Protein AF-A0AAD7WCD4-F1 (afdb_monomer)

Foldseek 3Di:
DCPPVVVVVVVVVVVVVVVVVVVVVVVVVVVVVVVVVVVVVVVVVVVVVVVVVVVVVVVVVVVVCVVCVPPDDDPPDPPPLFDPVSVVVVCVVVPVDDPPDDPPDPDTDDDPDPPPDPPDDD

Radius of gyration: 38.42 Å; Cα contacts (8 Å, |Δi|>4): 19; chains: 1; bounding box: 78×30×100 Å

Organism: NCBI:txid143900

pLDDT: mean 88.29, std 11.56, range [45.53, 98.44]

Mean predicted aligned error: 10.91 Å

Solvent-accessible surface area (backbone atoms only — not comparable to full-atom values): 7595 Å² total; per-residue (Å²): 139,56,73,69,59,54,51,53,51,53,52,49,54,50,51,52,51,49,54,56,48,50,53,55,47,54,54,47,51,55,49,48,54,57,49,50,55,51,48,51,55,48,51,53,52,51,54,53,50,51,54,53,50,52,54,52,51,53,50,50,52,53,49,52,48,62,75,42,67,86,61,82,88,84,79,93,69,65,88,90,60,52,51,61,66,52,46,52,52,49,48,50,72,76,39,97,55,64,86,88,59,83,78,83,77,88,77,60,74,80,73,100,60,80,80,78,61,100,77,72,77,1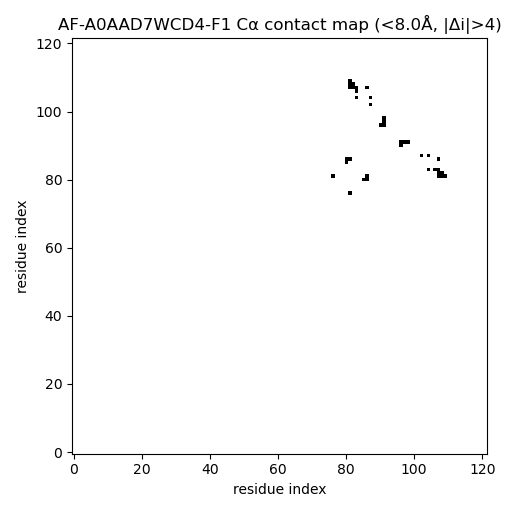33

Secondary structure (DSSP, 8-state):
--HHHHHHHHHHHHHHHHHHHHHHHHHHHHHHHHHHHHHHHHHHHHHHHHHHHHHHHHHHHHHHHHHHTT-----SPPTT--SHHHHHHHHHHHS---TTS----------SSPPPPTT---

Structure (mmCIF, N/CA/C/O backbone):
data_AF-A0AAD7WCD4-F1
#
_entry.id   AF-A0AAD7WCD4-F1
#
loop_
_atom_site.group_PDB
_atom_site.id
_atom_site.type_symbol
_atom_site.label_atom_id
_atom_site.label_alt_id
_atom_site.label_comp_id
_atom_site.label_asym_id
_atom_site.label_entity_id
_atom_site.label_seq_id
_atom_site.pdbx_PDB_ins_code
_atom_site.Cartn_x
_atom_site.Cartn_y
_atom_site.Cartn_z
_atom_site.occupancy
_atom_site.B_iso_or_equiv
_atom_site.auth_seq_id
_atom_site.auth_comp_id
_atom_site.auth_asym_id
_atom_site.auth_atom_id
_atom_site.pdbx_PDB_model_num
ATOM 1 N N . MET A 1 1 ? -50.545 -8.408 57.984 1.00 51.03 1 MET A N 1
ATOM 2 C CA . MET A 1 1 ? -49.133 -8.044 57.710 1.00 51.03 1 MET A CA 1
ATOM 3 C C . MET A 1 1 ? -48.788 -8.549 56.309 1.00 51.03 1 MET A C 1
ATOM 5 O O . MET A 1 1 ? -49.150 -9.674 56.029 1.00 51.03 1 MET A O 1
ATOM 9 N N . ASN A 1 2 ? -48.169 -7.846 55.357 1.00 63.97 2 ASN A N 1
ATOM 10 C CA . ASN A 1 2 ? -47.528 -6.529 55.346 1.00 63.97 2 ASN A CA 1
ATOM 11 C C . ASN A 1 2 ? -47.290 -6.076 53.879 1.00 63.97 2 ASN A C 1
ATOM 13 O O . ASN A 1 2 ? -46.205 -6.270 53.335 1.00 63.97 2 ASN A O 1
ATOM 17 N N . PHE A 1 3 ? -48.268 -5.429 53.235 1.00 80.31 3 PHE A N 1
ATOM 18 C CA . PHE A 1 3 ? -48.108 -4.841 51.886 1.00 80.31 3 PHE A CA 1
ATOM 19 C C . PHE A 1 3 ? -46.918 -3.862 51.806 1.00 80.31 3 PHE A C 1
ATOM 21 O O . PHE A 1 3 ? -46.143 -3.869 50.854 1.00 80.31 3 PHE A O 1
ATOM 28 N N . ARG A 1 4 ? -46.707 -3.084 52.875 1.00 84.56 4 ARG A N 1
ATOM 29 C CA . ARG A 1 4 ? -45.559 -2.176 53.022 1.00 84.56 4 ARG A CA 1
ATOM 30 C C . ARG A 1 4 ? -44.209 -2.895 52.956 1.00 84.56 4 ARG A C 1
ATOM 32 O O . ARG A 1 4 ? -43.293 -2.406 52.310 1.00 84.56 4 ARG A O 1
ATOM 39 N N . GLN A 1 5 ? -44.099 -4.058 53.595 1.00 87.62 5 GLN A N 1
ATOM 40 C CA . GLN A 1 5 ? -42.853 -4.826 53.653 1.00 87.62 5 GLN A CA 1
ATOM 41 C C . GLN A 1 5 ? -42.553 -5.501 52.308 1.00 87.62 5 GLN A C 1
ATOM 43 O O . GLN A 1 5 ? -41.397 -5.544 51.896 1.00 87.62 5 GLN A O 1
ATOM 48 N N . ALA A 1 6 ? -43.588 -5.951 51.588 1.00 85.88 6 ALA A N 1
ATOM 49 C CA . ALA A 1 6 ? -43.452 -6.465 50.224 1.00 85.88 6 ALA A CA 1
ATOM 50 C C . ALA A 1 6 ? -42.964 -5.379 49.245 1.00 85.88 6 ALA A C 1
ATOM 52 O O . ALA A 1 6 ? -41.990 -5.605 48.531 1.00 85.88 6 ALA A O 1
ATOM 53 N N . ASN A 1 7 ? -43.559 -4.180 49.277 1.00 91.31 7 ASN A N 1
ATOM 54 C CA . ASN A 1 7 ? -43.104 -3.050 48.455 1.00 91.31 7 ASN A CA 1
ATOM 55 C C . ASN A 1 7 ? -41.674 -2.620 48.796 1.00 91.31 7 ASN A C 1
ATOM 57 O O . ASN A 1 7 ? -40.884 -2.330 47.903 1.00 91.31 7 ASN A O 1
ATOM 61 N N . GLN A 1 8 ? -41.313 -2.607 50.080 1.00 92.69 8 GLN A N 1
ATOM 62 C CA . GLN A 1 8 ? -39.963 -2.239 50.499 1.00 92.69 8 GLN A CA 1
ATOM 63 C C . GLN A 1 8 ? -38.912 -3.245 50.010 1.00 92.69 8 GLN A C 1
ATOM 65 O O . GLN A 1 8 ? -37.837 -2.832 49.579 1.00 92.69 8 GLN A O 1
ATOM 70 N N . LYS A 1 9 ? -39.246 -4.542 49.995 1.00 93.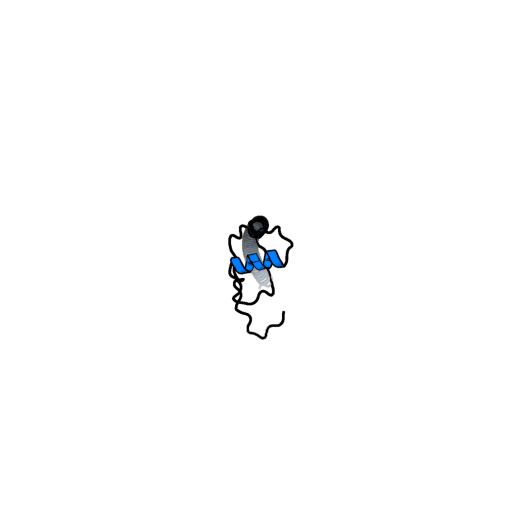69 9 LYS A N 1
ATOM 71 C CA . LYS A 1 9 ? -38.393 -5.591 49.424 1.00 93.69 9 LYS A CA 1
ATOM 72 C C . LYS A 1 9 ? -38.256 -5.467 47.900 1.00 93.69 9 LYS A C 1
ATOM 74 O O . LYS A 1 9 ? -37.157 -5.585 47.370 1.00 93.69 9 LYS A O 1
ATOM 79 N N . GLN A 1 10 ? -39.345 -5.178 47.187 1.00 93.81 10 GLN A N 1
ATOM 80 C CA . GLN A 1 10 ? -39.286 -4.950 45.738 1.00 93.81 10 GLN A CA 1
ATOM 81 C C . GLN A 1 10 ? -38.438 -3.721 45.388 1.00 93.81 10 GLN A C 1
ATOM 83 O O . GLN A 1 10 ? -37.622 -3.777 44.471 1.00 93.81 10 GLN A O 1
ATOM 88 N N . LEU A 1 11 ? -38.573 -2.628 46.145 1.00 94.88 11 LEU A N 1
ATOM 89 C CA . LEU A 1 11 ? -37.757 -1.427 45.958 1.00 94.88 11 LEU A CA 1
ATOM 90 C C . LEU A 1 11 ? -36.268 -1.688 46.212 1.00 94.88 11 LEU A C 1
ATOM 92 O O . LEU A 1 11 ? -35.436 -1.179 45.461 1.00 94.88 11 LEU A O 1
ATOM 96 N N . SER A 1 12 ? -35.914 -2.496 47.220 1.00 95.25 12 SER A N 1
ATOM 97 C CA . SER A 1 12 ? -34.511 -2.874 47.439 1.00 95.25 12 SER A CA 1
ATOM 98 C C . SER A 1 12 ? -33.970 -3.740 46.303 1.00 95.25 12 SER A C 1
ATOM 100 O O . SER A 1 12 ? -32.891 -3.462 45.795 1.00 95.25 12 SER A O 1
ATOM 102 N N . GLU A 1 13 ? -34.743 -4.720 45.829 1.00 96.56 13 GLU A N 1
ATOM 103 C CA . GLU A 1 13 ? -34.335 -5.566 44.700 1.00 96.56 13 GLU A CA 1
ATOM 104 C C . GLU A 1 13 ? -34.150 -4.760 43.405 1.00 96.56 13 GLU A C 1
ATOM 106 O O . GLU A 1 13 ? -33.224 -5.019 42.634 1.00 96.56 13 GLU A O 1
ATOM 111 N N . ILE A 1 14 ? -35.010 -3.767 43.156 1.00 96.50 14 ILE A N 1
ATOM 112 C CA . ILE A 1 14 ? -34.866 -2.849 42.020 1.00 96.50 14 ILE A CA 1
ATOM 113 C C . ILE A 1 14 ? -33.594 -2.015 42.173 1.00 96.50 14 ILE A C 1
ATOM 115 O O . ILE A 1 14 ? -32.823 -1.915 41.220 1.00 96.50 14 ILE A O 1
ATOM 119 N N 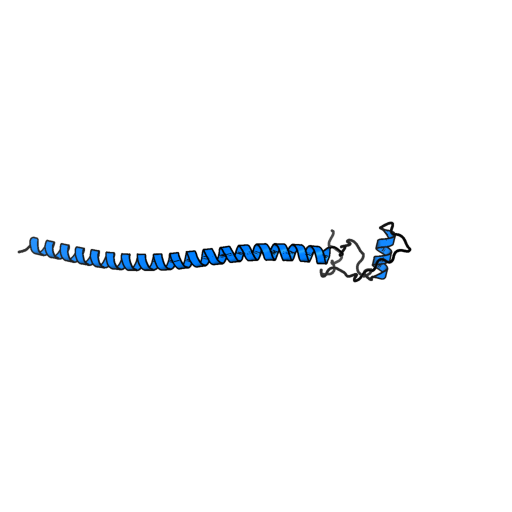. LYS A 1 15 ? -33.335 -1.462 43.364 1.00 97.12 15 LYS A N 1
ATOM 120 C CA . LYS A 1 15 ? -32.116 -0.691 43.643 1.00 97.12 15 LYS A CA 1
ATOM 121 C C . LYS A 1 15 ? -30.855 -1.519 43.391 1.00 97.12 15 LYS A C 1
ATOM 123 O O . LYS A 1 15 ? -29.929 -1.034 42.746 1.00 97.12 15 LYS A O 1
ATOM 128 N N . ASP A 1 16 ? -30.839 -2.774 43.827 1.00 97.12 16 ASP A N 1
ATOM 129 C CA . ASP A 1 16 ? -29.698 -3.670 43.624 1.00 97.12 16 ASP A CA 1
ATOM 130 C C . ASP A 1 16 ? -29.485 -3.999 42.142 1.00 97.12 16 ASP A C 1
ATOM 132 O O . ASP A 1 16 ? -28.352 -3.994 41.653 1.00 97.12 16 ASP A O 1
ATOM 136 N N . LYS A 1 17 ? -30.573 -4.225 41.393 1.00 97.25 17 LYS A N 1
ATOM 137 C CA . LYS A 1 17 ? -30.510 -4.422 39.937 1.00 97.25 17 LYS A CA 1
ATOM 138 C C . LYS A 1 17 ? -29.986 -3.180 39.217 1.00 97.25 17 LYS A C 1
ATOM 140 O O . LYS A 1 17 ? -29.151 -3.333 38.329 1.00 97.25 17 LYS A O 1
ATOM 145 N N . ILE A 1 18 ? -30.428 -1.983 39.610 1.00 97.75 18 ILE A N 1
ATOM 146 C CA . ILE A 1 18 ? -29.939 -0.712 39.055 1.00 97.75 18 ILE A CA 1
ATOM 147 C C . ILE A 1 18 ? -28.444 -0.559 39.335 1.00 97.75 18 ILE A C 1
ATOM 149 O O . ILE A 1 18 ? -27.680 -0.347 38.402 1.00 97.75 18 ILE A O 1
ATOM 153 N N . ASN A 1 19 ? -28.001 -0.767 40.576 1.00 97.69 19 ASN A N 1
ATOM 154 C CA . ASN A 1 19 ? -26.583 -0.669 40.933 1.00 97.69 19 ASN A CA 1
ATOM 155 C C . ASN A 1 19 ? -25.719 -1.655 40.135 1.00 97.69 19 ASN A C 1
ATOM 157 O O . ASN A 1 19 ? -24.659 -1.295 39.626 1.00 97.69 19 ASN A O 1
ATOM 161 N N . LYS A 1 20 ? -26.187 -2.900 39.980 1.00 97.69 20 LYS A N 1
ATOM 162 C CA . LYS A 1 20 ? -25.497 -3.907 39.165 1.00 97.69 20 LYS A CA 1
ATOM 163 C C . LYS A 1 20 ? -25.463 -3.519 37.686 1.00 97.69 20 LYS A C 1
ATOM 165 O O . LYS A 1 20 ? -24.470 -3.790 37.016 1.00 97.69 20 LYS A O 1
ATOM 170 N N . SER A 1 21 ? -26.539 -2.923 37.176 1.00 97.50 21 SER A N 1
ATOM 171 C CA . SER A 1 21 ? -26.599 -2.436 35.799 1.00 97.50 21 SER A CA 1
ATOM 172 C C . SER A 1 21 ? -25.627 -1.282 35.577 1.00 97.50 21 SER A C 1
ATOM 174 O O . SER A 1 21 ? -24.859 -1.342 34.626 1.00 97.50 21 SER A O 1
ATOM 176 N N . ASN A 1 22 ? -25.600 -0.296 36.476 1.00 98.00 22 ASN A N 1
ATOM 177 C CA . ASN A 1 22 ? -24.700 0.855 36.392 1.00 98.00 22 ASN A CA 1
ATOM 178 C C . ASN A 1 22 ? -23.235 0.420 36.402 1.00 98.00 22 ASN A C 1
ATOM 180 O O . ASN A 1 22 ? -22.476 0.845 35.545 1.00 98.00 22 ASN A O 1
ATOM 184 N N . LYS A 1 23 ? -22.863 -0.515 37.284 1.00 97.88 23 LYS A N 1
ATOM 185 C CA . LYS A 1 23 ? -21.493 -1.040 37.323 1.00 97.88 23 LYS A CA 1
ATOM 186 C C . LYS A 1 23 ? -21.076 -1.697 36.001 1.00 97.88 23 LYS A C 1
ATOM 188 O O . LYS A 1 23 ? -19.981 -1.465 35.509 1.00 97.88 23 LYS A O 1
ATOM 193 N N . ARG A 1 24 ? -21.957 -2.510 35.407 1.00 97.75 24 ARG A N 1
ATOM 194 C CA . ARG A 1 24 ? -21.690 -3.133 34.097 1.00 97.75 24 ARG A CA 1
ATOM 195 C C . ARG A 1 24 ? -21.594 -2.102 32.976 1.00 97.75 24 ARG A C 1
ATOM 197 O O . ARG A 1 24 ? -20.915 -2.354 31.989 1.00 97.75 24 ARG A O 1
ATOM 204 N N . LEU A 1 25 ? -22.324 -0.998 33.108 1.00 98.06 25 LEU A N 1
ATOM 205 C CA . LEU A 1 25 ? -22.333 0.087 32.141 1.00 98.06 25 LEU A CA 1
ATOM 206 C C . LEU A 1 25 ? -21.015 0.873 32.216 1.00 98.06 25 LEU A C 1
ATOM 208 O O . LEU A 1 25 ? -20.374 1.015 31.186 1.00 98.06 25 LEU A O 1
ATOM 212 N N . GLU A 1 26 ? -20.536 1.224 33.412 1.00 98.19 26 GLU A N 1
ATOM 213 C CA . GLU A 1 26 ? -19.210 1.844 33.616 1.00 98.19 26 GLU A CA 1
ATOM 214 C C . GLU A 1 26 ? -18.061 0.966 33.086 1.00 98.19 26 GLU A C 1
ATOM 216 O O . GLU A 1 26 ? -17.136 1.446 32.427 1.00 98.19 26 GLU A O 1
ATOM 221 N N . GLU A 1 27 ? -18.119 -0.347 33.341 1.00 97.75 27 GLU A N 1
ATOM 222 C CA . GLU A 1 27 ? -17.137 -1.307 32.817 1.00 97.75 27 GLU A CA 1
ATOM 223 C C . GLU A 1 27 ? -17.152 -1.349 31.279 1.00 97.75 27 GLU A C 1
ATOM 225 O O . GLU A 1 27 ? -16.096 -1.410 30.645 1.00 97.75 27 GLU A O 1
ATOM 230 N N . ALA A 1 28 ? -18.343 -1.306 30.672 1.00 98.00 28 ALA A N 1
ATOM 231 C CA . ALA A 1 28 ? -18.494 -1.276 29.222 1.00 98.00 28 ALA A CA 1
ATOM 232 C C . ALA A 1 28 ? -17.987 0.043 28.622 1.00 98.00 28 ALA A C 1
ATOM 234 O O . ALA A 1 28 ? -17.263 -0.002 27.632 1.00 98.00 28 ALA A O 1
ATOM 235 N N . GLU A 1 29 ? -18.308 1.186 29.231 1.00 98.06 29 GLU A N 1
ATOM 236 C CA . GLU A 1 29 ? -17.831 2.510 28.808 1.00 98.06 29 GLU A CA 1
ATOM 237 C C . GLU A 1 29 ? -16.302 2.580 28.824 1.00 98.06 29 GLU A C 1
ATOM 239 O O . GLU A 1 29 ? -15.696 2.943 27.820 1.00 98.06 29 GLU A O 1
ATOM 244 N N . THR A 1 30 ? -15.670 2.116 29.906 1.00 97.94 30 THR A N 1
ATOM 245 C CA . THR A 1 30 ? -14.201 2.080 30.014 1.00 97.94 30 THR A CA 1
ATOM 246 C C . THR A 1 30 ? -13.572 1.186 28.939 1.00 97.94 30 THR A C 1
ATOM 248 O O . THR A 1 30 ? -12.519 1.493 28.378 1.00 97.94 30 THR A O 1
ATOM 251 N N . CYS A 1 31 ? -14.208 0.050 28.638 1.00 97.19 31 CYS A N 1
ATOM 252 C CA . CYS A 1 31 ? -13.733 -0.865 27.603 1.00 97.19 31 CYS A CA 1
ATOM 253 C C . CYS A 1 31 ? -13.855 -0.252 26.200 1.00 97.19 31 CYS A C 1
ATOM 255 O O . CYS A 1 31 ? -12.931 -0.387 25.396 1.00 97.19 31 CYS A O 1
ATOM 257 N N . ILE A 1 32 ? -14.965 0.441 25.927 1.00 98.19 32 ILE A N 1
ATOM 258 C CA . ILE A 1 32 ? -15.200 1.152 24.665 1.00 98.19 32 ILE A CA 1
ATOM 259 C C . ILE A 1 32 ? -14.173 2.268 24.493 1.00 98.19 32 ILE A C 1
ATOM 261 O O . ILE A 1 32 ? -13.504 2.300 23.469 1.00 98.19 32 ILE A O 1
ATOM 265 N N . GLU A 1 33 ? -13.953 3.100 25.510 1.00 98.25 33 GL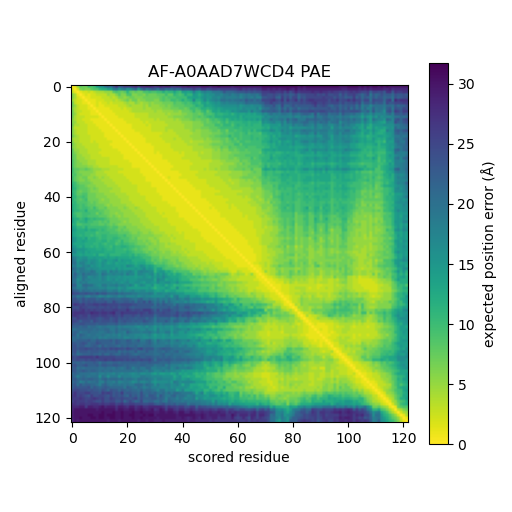U A N 1
ATOM 266 C CA . GLU A 1 33 ? -12.955 4.174 25.459 1.00 98.25 33 GLU A CA 1
ATOM 267 C C . GLU A 1 33 ? -11.543 3.628 25.178 1.00 98.25 33 GLU A C 1
ATOM 269 O O . GLU A 1 33 ? -10.807 4.145 24.335 1.00 98.25 33 GLU A O 1
ATOM 274 N N . GLY A 1 34 ? -11.175 2.515 25.821 1.00 98.06 34 GLY A N 1
ATOM 275 C CA . GLY A 1 34 ? -9.911 1.831 25.554 1.00 98.06 34 GLY A CA 1
ATOM 276 C C . GLY A 1 34 ? -9.805 1.261 24.135 1.00 98.06 34 GLY A C 1
ATOM 277 O O . GLY A 1 34 ? -8.718 1.260 23.549 1.00 98.06 34 GLY A O 1
ATOM 278 N N . ALA A 1 35 ? -10.906 0.759 23.574 1.00 98.00 35 ALA A N 1
ATOM 279 C CA . ALA A 1 35 ? -10.952 0.279 22.197 1.00 98.00 35 ALA A CA 1
ATOM 280 C C . ALA A 1 35 ? -10.849 1.438 21.195 1.00 98.00 35 ALA A C 1
ATOM 282 O O . ALA A 1 35 ? -10.044 1.344 20.268 1.00 98.00 35 ALA A O 1
ATOM 283 N N . ASP A 1 36 ? -11.572 2.532 21.424 1.00 98.12 36 ASP A N 1
ATOM 284 C CA . ASP A 1 36 ? -11.576 3.722 20.571 1.00 98.12 36 ASP A CA 1
ATOM 285 C C . ASP A 1 36 ? -10.184 4.358 20.499 1.00 98.12 36 ASP A C 1
ATOM 287 O O . ASP A 1 36 ? -9.679 4.599 19.404 1.00 98.12 36 ASP A O 1
ATOM 291 N N . MET A 1 37 ? -9.489 4.511 21.633 1.00 98.00 37 MET A N 1
ATOM 292 C CA . MET A 1 37 ? -8.102 5.001 21.637 1.00 98.00 37 MET A CA 1
ATOM 293 C C . MET A 1 37 ? -7.163 4.111 20.813 1.00 98.00 37 MET A C 1
ATOM 295 O O . MET A 1 37 ? -6.285 4.595 20.099 1.00 98.00 37 MET A O 1
ATOM 299 N N . ARG A 1 38 ? -7.323 2.786 20.904 1.00 97.81 38 ARG A N 1
ATOM 300 C CA . ARG A 1 38 ? -6.497 1.846 20.132 1.00 97.81 38 ARG A CA 1
ATOM 301 C C . ARG A 1 38 ? -6.799 1.931 18.642 1.00 97.81 38 ARG A C 1
ATOM 303 O O . ARG A 1 38 ? -5.863 1.848 17.853 1.00 97.81 38 ARG A O 1
ATOM 310 N N . ILE A 1 39 ? -8.071 2.075 18.275 1.00 98.44 39 ILE A N 1
ATOM 311 C CA . ILE A 1 39 ? -8.499 2.248 16.885 1.00 98.44 39 ILE A CA 1
ATOM 312 C C . ILE A 1 39 ? -7.896 3.534 16.328 1.00 98.44 39 ILE A C 1
ATOM 314 O O . ILE A 1 39 ? -7.216 3.468 15.310 1.00 98.44 39 ILE A O 1
ATOM 318 N N . GLN A 1 40 ? -8.029 4.653 17.040 1.00 98.25 40 GLN A N 1
ATOM 319 C CA . GLN A 1 40 ? -7.484 5.935 16.605 1.00 98.25 40 GLN A CA 1
ATOM 320 C C . GLN A 1 40 ? -5.965 5.867 16.375 1.00 98.25 40 GLN A C 1
ATOM 322 O O . GLN A 1 40 ? -5.480 6.265 15.319 1.00 98.25 40 GLN A O 1
ATOM 327 N N . ASN A 1 41 ? -5.212 5.274 17.306 1.00 98.06 41 ASN A N 1
ATOM 328 C CA . ASN A 1 41 ? -3.762 5.109 17.148 1.00 98.06 41 ASN A CA 1
ATOM 329 C C . ASN A 1 41 ? -3.395 4.259 15.918 1.00 98.06 41 ASN A C 1
ATOM 331 O O . ASN A 1 41 ? -2.399 4.522 15.242 1.00 98.06 41 ASN A O 1
ATOM 335 N N . VAL A 1 42 ? -4.180 3.216 15.628 1.00 98.31 42 VAL A N 1
ATOM 336 C CA . VAL A 1 42 ? -3.972 2.377 14.440 1.00 98.31 42 VAL A CA 1
ATOM 337 C C . VAL A 1 42 ? -4.311 3.149 13.168 1.00 98.31 42 VAL A C 1
ATOM 339 O O . VAL A 1 42 ? -3.555 3.072 12.203 1.00 98.31 42 VAL A O 1
ATOM 342 N N . GLU A 1 43 ? -5.407 3.904 13.152 1.00 98.19 43 GLU A N 1
ATOM 343 C CA . GLU A 1 43 ? -5.811 4.725 12.008 1.00 98.19 43 GLU A CA 1
ATOM 344 C C . GLU A 1 43 ? -4.769 5.800 11.677 1.00 98.19 43 GLU A C 1
ATOM 346 O O . GLU A 1 43 ? -4.421 5.983 10.505 1.00 98.19 43 GLU A O 1
ATOM 351 N N . GLU A 1 44 ? -4.210 6.457 12.694 1.00 98.19 44 GLU A N 1
ATOM 352 C CA . GLU A 1 44 ? -3.113 7.415 12.537 1.00 98.19 44 GLU A CA 1
ATOM 353 C C . GLU A 1 44 ? -1.874 6.736 11.933 1.00 98.19 44 GLU A C 1
ATOM 355 O O . GLU A 1 44 ? -1.370 7.179 10.896 1.00 98.19 44 GLU A O 1
ATOM 360 N N . GLY A 1 45 ? -1.446 5.597 12.491 1.00 98.19 45 GLY A N 1
ATOM 361 C CA . GLY A 1 45 ? -0.296 4.848 11.976 1.00 98.19 45 GLY A CA 1
ATOM 362 C C . GLY A 1 45 ? -0.485 4.345 10.539 1.00 98.19 45 GLY A C 1
ATOM 363 O O . GLY A 1 45 ? 0.430 4.431 9.717 1.00 98.19 45 GLY A O 1
ATOM 364 N N . VAL A 1 46 ? -1.682 3.862 10.192 1.00 98.38 46 VAL A N 1
ATOM 365 C CA . VAL A 1 46 ? -2.014 3.443 8.819 1.00 98.38 46 VAL A CA 1
ATOM 366 C C . VAL A 1 46 ? -1.980 4.636 7.866 1.00 98.38 46 VAL A C 1
ATOM 368 O O . VAL A 1 46 ? -1.445 4.525 6.763 1.00 98.38 46 VAL A O 1
ATOM 371 N N . THR A 1 47 ? -2.497 5.788 8.290 1.00 98.38 47 THR A N 1
ATOM 372 C CA . THR A 1 47 ? -2.494 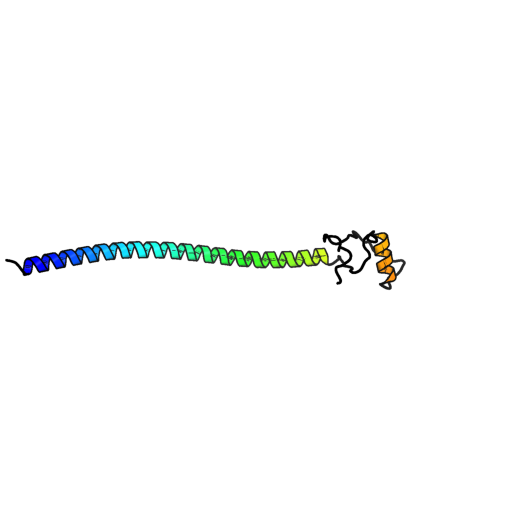7.012 7.480 1.00 98.38 47 THR A CA 1
ATOM 373 C C . THR A 1 47 ? -1.073 7.480 7.171 1.00 98.38 47 THR A C 1
ATOM 375 O O . THR A 1 47 ? -0.777 7.867 6.039 1.00 98.38 47 THR A O 1
ATOM 378 N N . GLU A 1 48 ? -0.166 7.428 8.145 1.00 98.00 48 GLU A N 1
ATOM 379 C CA . GLU A 1 48 ? 1.247 7.746 7.925 1.00 98.00 48 GLU A CA 1
ATOM 380 C C . GLU A 1 48 ? 1.923 6.741 6.989 1.00 98.00 48 GLU A C 1
ATOM 382 O O . GLU A 1 48 ? 2.632 7.135 6.059 1.00 98.00 48 GLU A O 1
ATOM 387 N N . MET A 1 49 ? 1.648 5.448 7.173 1.00 98.31 49 MET A N 1
ATOM 388 C CA . MET A 1 49 ? 2.197 4.393 6.323 1.00 98.31 49 MET A CA 1
ATOM 389 C C . MET A 1 49 ? 1.757 4.545 4.860 1.00 98.31 49 MET A C 1
ATOM 391 O O . MET A 1 49 ? 2.577 4.375 3.957 1.00 98.31 49 MET A O 1
ATOM 395 N N . LEU A 1 50 ? 0.500 4.930 4.613 1.00 98.44 50 LEU A N 1
ATOM 396 C CA . LEU A 1 50 ? -0.010 5.193 3.263 1.00 98.44 50 LEU A CA 1
ATOM 397 C C . LEU A 1 50 ? 0.739 6.340 2.574 1.00 98.44 50 LEU A C 1
ATOM 399 O O . LEU A 1 50 ? 1.102 6.215 1.405 1.00 98.44 50 LEU A O 1
ATOM 403 N N . LYS A 1 51 ? 1.046 7.424 3.299 1.00 98.00 51 LYS A N 1
ATOM 404 C CA . LYS A 1 51 ? 1.837 8.543 2.754 1.00 98.00 51 LYS A CA 1
ATOM 405 C C . LYS A 1 51 ? 3.239 8.093 2.349 1.00 98.00 51 LYS A C 1
ATOM 407 O O . LYS A 1 51 ? 3.725 8.452 1.279 1.00 98.00 51 LYS A O 1
ATOM 412 N N . VAL A 1 52 ? 3.890 7.282 3.185 1.00 98.19 52 VAL A N 1
ATOM 413 C CA . VAL A 1 52 ? 5.214 6.728 2.865 1.00 98.19 52 VAL A CA 1
ATOM 414 C C . VAL A 1 52 ? 5.134 5.818 1.638 1.00 98.19 52 VAL A C 1
ATOM 416 O O . VAL A 1 52 ? 5.975 5.918 0.745 1.00 98.19 52 VAL A O 1
ATOM 419 N N . GLN A 1 53 ? 4.110 4.968 1.557 1.00 98.25 53 GLN A N 1
ATOM 420 C CA . GLN A 1 53 ? 3.901 4.081 0.414 1.00 98.25 53 GLN A CA 1
ATOM 421 C C . GLN A 1 53 ? 3.715 4.860 -0.895 1.00 98.25 53 GLN A C 1
ATOM 423 O O . GLN A 1 53 ? 4.264 4.457 -1.922 1.00 98.25 53 GLN A O 1
ATOM 428 N N . GLU A 1 54 ? 2.975 5.968 -0.876 1.00 98.12 54 GLU A N 1
ATOM 429 C CA . GLU A 1 54 ? 2.773 6.822 -2.049 1.00 98.12 54 GLU A CA 1
ATOM 430 C C . GLU A 1 54 ? 4.102 7.394 -2.561 1.00 98.12 54 GLU A C 1
ATOM 432 O O . GLU A 1 54 ? 4.429 7.258 -3.743 1.00 98.12 54 GLU A O 1
ATOM 437 N N . VAL A 1 55 ? 4.924 7.938 -1.657 1.00 98.06 55 VAL A N 1
ATOM 438 C CA . VAL A 1 55 ? 6.250 8.476 -2.000 1.00 98.06 55 VAL A CA 1
ATOM 439 C C . VAL A 1 55 ? 7.159 7.388 -2.571 1.00 98.06 55 VAL A C 1
ATOM 441 O O . VAL A 1 55 ? 7.787 7.589 -3.613 1.00 98.06 55 VAL A O 1
ATOM 444 N N . LEU A 1 56 ? 7.208 6.216 -1.931 1.00 98.12 56 LEU A N 1
ATOM 445 C CA . LEU A 1 56 ? 8.014 5.091 -2.407 1.00 98.12 56 LEU A CA 1
ATOM 446 C C . LEU A 1 56 ? 7.554 4.599 -3.782 1.00 98.12 56 LEU A C 1
ATOM 448 O O . LEU A 1 56 ? 8.389 4.307 -4.635 1.00 98.12 56 LEU A O 1
ATOM 452 N N . SER A 1 57 ? 6.243 4.549 -4.020 1.00 97.88 57 SER A N 1
ATOM 453 C CA . SER A 1 57 ? 5.677 4.129 -5.307 1.00 97.88 57 SER A CA 1
ATOM 454 C C . SER A 1 57 ? 6.018 5.122 -6.419 1.00 97.88 57 SER A C 1
ATOM 456 O O . SER A 1 57 ? 6.395 4.718 -7.522 1.00 97.88 57 SER A O 1
ATOM 458 N N . SER A 1 58 ? 5.956 6.425 -6.125 1.00 97.31 58 SER A N 1
ATOM 459 C CA . SER A 1 58 ? 6.380 7.468 -7.063 1.00 97.31 58 SER A CA 1
ATOM 460 C C . SER A 1 58 ? 7.868 7.354 -7.393 1.00 97.31 58 SER A C 1
ATOM 462 O O . SER A 1 58 ? 8.246 7.462 -8.558 1.00 97.31 58 SER A O 1
ATOM 464 N N . TRP A 1 59 ? 8.714 7.124 -6.387 1.00 97.50 59 TRP A N 1
ATOM 465 C CA . TRP A 1 59 ? 10.155 6.989 -6.586 1.00 97.50 59 TRP A CA 1
ATOM 466 C C . TRP A 1 59 ? 10.513 5.729 -7.377 1.00 97.50 59 TRP A C 1
ATOM 468 O O . TRP A 1 59 ? 11.324 5.795 -8.297 1.00 97.50 59 TRP A O 1
ATOM 478 N N . LEU A 1 60 ? 9.863 4.600 -7.079 1.00 97.31 60 LEU A N 1
ATOM 479 C CA . LEU A 1 60 ? 10.011 3.362 -7.843 1.00 97.31 60 LEU A CA 1
ATOM 480 C C . LEU A 1 60 ? 9.654 3.586 -9.317 1.00 97.31 60 LEU A C 1
ATOM 482 O O . LEU A 1 60 ? 10.409 3.185 -10.194 1.00 97.31 60 LEU A O 1
ATOM 486 N N . THR A 1 61 ? 8.538 4.266 -9.586 1.00 95.56 61 THR A N 1
ATOM 487 C CA . THR A 1 61 ? 8.083 4.546 -10.955 1.00 95.56 61 THR A CA 1
ATOM 488 C C . THR A 1 61 ? 9.084 5.417 -11.717 1.00 95.56 61 THR A C 1
ATOM 490 O O . THR A 1 61 ? 9.402 5.123 -12.868 1.00 95.56 61 THR A O 1
ATOM 493 N N . ASP A 1 62 ? 9.617 6.465 -11.081 1.00 95.62 62 ASP A N 1
ATOM 494 C CA . ASP A 1 62 ? 10.654 7.318 -11.676 1.00 95.62 62 ASP A CA 1
ATOM 495 C C . ASP A 1 62 ? 11.938 6.524 -11.955 1.00 95.62 62 ASP A C 1
ATOM 497 O O . ASP A 1 62 ? 12.475 6.580 -13.062 1.00 95.62 62 ASP A O 1
ATOM 501 N N . LEU A 1 63 ? 12.397 5.720 -10.993 1.00 95.12 63 LEU A N 1
ATOM 502 C CA . LEU A 1 63 ? 13.562 4.861 -11.182 1.00 95.12 63 LEU A CA 1
ATOM 503 C C . LEU A 1 63 ? 13.361 3.858 -12.315 1.00 95.12 63 LEU A C 1
ATOM 505 O O . LEU A 1 63 ? 14.217 3.757 -13.190 1.00 95.12 63 LEU A O 1
ATOM 509 N N . GLU A 1 64 ? 12.246 3.131 -12.331 1.00 92.88 64 GLU A N 1
ATOM 510 C CA . GLU A 1 64 ? 11.932 2.187 -13.403 1.00 92.88 64 GLU A CA 1
ATOM 511 C C . GLU A 1 64 ? 11.876 2.882 -14.764 1.00 92.88 64 GLU A C 1
ATOM 513 O O . GLU A 1 64 ? 12.390 2.340 -15.745 1.00 92.88 64 GLU A O 1
ATOM 518 N N . GLY A 1 65 ? 11.309 4.089 -14.817 1.00 91.19 65 GLY A N 1
ATOM 519 C CA . GLY A 1 65 ? 11.310 4.936 -16.003 1.00 91.19 65 GLY A CA 1
ATOM 520 C C . GLY A 1 65 ? 12.728 5.241 -16.481 1.00 91.19 65 GLY A C 1
ATOM 521 O O . GLY A 1 65 ? 13.040 4.998 -17.643 1.00 91.19 65 GLY A O 1
ATOM 522 N N . ARG A 1 66 ? 13.616 5.689 -15.586 1.00 90.44 66 ARG A N 1
ATOM 523 C CA . ARG A 1 66 ? 15.022 5.993 -15.911 1.00 90.44 66 ARG A CA 1
ATOM 524 C C . ARG A 1 66 ? 15.804 4.757 -16.342 1.00 90.44 66 ARG A C 1
ATOM 526 O O . ARG A 1 66 ? 16.485 4.802 -17.359 1.00 90.44 66 ARG A O 1
ATOM 533 N N . PHE A 1 67 ? 15.659 3.637 -15.634 1.00 86.94 67 PHE A N 1
ATOM 534 C CA . PHE A 1 67 ? 16.325 2.375 -15.978 1.00 86.94 67 PHE A CA 1
ATOM 535 C C . PHE A 1 67 ? 15.835 1.775 -17.299 1.00 86.94 67 PHE A C 1
ATOM 537 O O . PHE A 1 67 ? 16.542 0.983 -17.919 1.00 86.94 67 PHE A O 1
ATOM 544 N N . ARG A 1 68 ? 14.610 2.101 -17.725 1.00 86.75 68 ARG A N 1
ATOM 545 C CA . ARG A 1 68 ? 14.042 1.631 -18.994 1.00 86.75 68 ARG A CA 1
ATOM 546 C C . ARG A 1 68 ? 14.074 2.673 -20.102 1.00 86.75 68 ARG A C 1
ATOM 548 O O . ARG A 1 68 ? 13.708 2.328 -21.218 1.00 86.75 68 ARG A O 1
ATOM 555 N N . HIS A 1 69 ? 14.527 3.893 -19.828 1.00 88.25 69 HIS A N 1
ATOM 556 C CA . HIS A 1 69 ? 14.548 4.983 -20.802 1.00 88.25 69 HIS A CA 1
ATOM 557 C C . HIS A 1 69 ? 15.398 4.643 -22.034 1.00 88.25 69 HIS A C 1
ATOM 559 O O . HIS A 1 69 ? 15.052 5.004 -23.153 1.00 88.25 69 HIS A O 1
ATOM 565 N N . GLU A 1 70 ? 16.485 3.902 -21.833 1.00 87.75 70 GLU A N 1
ATOM 566 C CA . GLU A 1 70 ? 17.394 3.475 -22.902 1.00 87.75 70 GLU A CA 1
ATOM 567 C C . GLU A 1 70 ? 16.997 2.122 -23.517 1.00 87.75 70 GLU A C 1
ATOM 569 O O . GLU A 1 70 ? 17.608 1.661 -24.480 1.00 87.75 70 GLU A O 1
ATOM 574 N N . ASN A 1 71 ? 15.932 1.490 -23.009 1.00 89.50 71 ASN A N 1
ATOM 575 C CA . ASN A 1 71 ? 15.452 0.208 -23.507 1.00 89.50 71 ASN A CA 1
ATOM 576 C C . ASN A 1 71 ? 14.364 0.413 -24.567 1.00 89.50 71 ASN A C 1
ATOM 578 O O . ASN A 1 71 ? 13.321 1.012 -24.309 1.00 89.50 71 ASN A O 1
ATOM 582 N N . ILE A 1 72 ? 14.551 -0.190 -25.740 1.00 87.81 72 ILE A N 1
ATOM 583 C CA . ILE A 1 72 ? 13.541 -0.231 -26.804 1.00 87.81 72 ILE A CA 1
ATOM 584 C C . ILE A 1 72 ? 12.944 -1.636 -26.869 1.00 87.81 72 ILE A C 1
ATOM 586 O O . ILE A 1 72 ? 13.659 -2.637 -26.801 1.00 87.81 72 ILE A O 1
ATOM 590 N N . ARG A 1 73 ? 11.618 -1.726 -27.019 1.00 88.62 73 ARG A N 1
ATOM 591 C CA . ARG A 1 73 ? 10.916 -3.001 -27.197 1.00 88.62 73 ARG A CA 1
ATOM 592 C C . ARG A 1 73 ? 10.470 -3.158 -28.644 1.00 88.62 73 ARG A C 1
ATOM 594 O O . ARG A 1 73 ? 9.634 -2.397 -29.122 1.00 88.62 73 ARG A O 1
ATOM 601 N N . ILE A 1 74 ? 11.025 -4.160 -29.318 1.00 86.81 74 ILE A N 1
ATOM 602 C CA . ILE A 1 74 ? 10.733 -4.474 -30.718 1.00 86.81 74 ILE A CA 1
ATOM 603 C C . ILE A 1 74 ? 9.800 -5.686 -30.753 1.00 86.81 74 ILE A C 1
ATOM 605 O O . ILE A 1 74 ? 10.020 -6.674 -30.052 1.00 86.81 74 ILE A O 1
ATOM 609 N N . TYR A 1 75 ? 8.740 -5.601 -31.551 1.00 86.31 75 TYR A N 1
ATOM 610 C CA . TYR A 1 75 ? 7.756 -6.668 -31.723 1.00 86.31 75 TYR A CA 1
ATOM 611 C C . TYR A 1 75 ? 7.847 -7.255 -33.132 1.00 86.31 75 TYR A C 1
ATOM 613 O O . TYR A 1 75 ? 8.320 -6.589 -34.050 1.00 86.31 75 TYR A O 1
ATOM 621 N N . ARG A 1 76 ? 7.330 -8.480 -33.311 1.00 83.81 76 ARG A N 1
ATOM 622 C CA . ARG A 1 76 ? 7.295 -9.201 -34.602 1.00 83.81 76 ARG A CA 1
ATOM 623 C C . ARG A 1 76 ? 8.675 -9.527 -35.187 1.00 83.81 76 ARG A C 1
ATOM 625 O O . ARG A 1 76 ? 8.816 -9.670 -36.397 1.00 83.81 76 ARG A O 1
ATOM 632 N N . VAL A 1 77 ? 9.673 -9.680 -34.325 1.00 82.75 77 VAL A N 1
ATOM 633 C CA . VAL A 1 77 ? 10.952 -10.288 -34.693 1.00 82.75 77 VAL A CA 1
ATOM 634 C C . VAL A 1 77 ? 10.767 -11.812 -34.717 1.00 82.75 77 VAL A C 1
ATOM 636 O O . VAL A 1 77 ? 10.193 -12.344 -33.763 1.00 82.75 77 VAL A O 1
ATOM 639 N N . PRO A 1 78 ? 11.201 -12.517 -35.778 1.00 80.25 78 PRO A N 1
ATOM 640 C CA . PRO A 1 78 ? 11.210 -13.978 -35.801 1.00 80.25 78 PRO A CA 1
ATOM 641 C C . PRO A 1 78 ? 11.999 -14.566 -34.620 1.00 80.25 78 PRO A C 1
ATOM 643 O O . PRO A 1 78 ? 13.090 -14.098 -34.298 1.00 80.25 78 PRO A O 1
ATOM 646 N N . GLU A 1 79 ? 11.467 -15.604 -33.971 1.00 79.62 79 GLU A N 1
ATOM 647 C CA . GLU A 1 79 ? 12.168 -16.226 -32.842 1.00 79.62 79 GLU A CA 1
ATOM 648 C C . GLU A 1 79 ? 13.502 -16.839 -33.290 1.00 79.62 79 GLU A C 1
ATOM 650 O O . GLU A 1 79 ? 13.576 -17.512 -34.320 1.00 79.62 79 GLU A O 1
ATOM 655 N N . GLY A 1 80 ? 14.561 -16.627 -32.503 1.00 75.50 80 GLY A N 1
ATOM 656 C CA . GLY A 1 80 ? 15.898 -17.141 -32.808 1.00 75.50 80 GLY A CA 1
ATOM 657 C C . GLY A 1 80 ? 16.767 -16.237 -33.689 1.00 75.50 80 GLY A C 1
ATOM 658 O O . GLY A 1 80 ? 17.941 -16.549 -33.861 1.00 75.50 80 GLY A O 1
ATOM 659 N N . SER A 1 81 ? 16.258 -15.102 -34.186 1.00 73.19 81 SER A N 1
ATOM 660 C CA . SER A 1 81 ? 17.063 -14.069 -34.870 1.00 73.19 81 SER A CA 1
ATOM 661 C C . SER A 1 81 ? 17.459 -12.913 -33.936 1.00 73.19 81 SER A C 1
ATOM 663 O O . SER A 1 81 ? 17.513 -11.758 -34.351 1.00 73.19 81 SER A O 1
ATOM 665 N N . GLU A 1 82 ? 17.631 -13.203 -32.647 1.00 72.75 82 GLU A N 1
ATOM 666 C CA . GLU A 1 82 ? 17.664 -12.210 -31.560 1.00 72.75 82 GLU A CA 1
ATOM 667 C C . GLU A 1 82 ? 19.082 -11.903 -31.057 1.00 72.75 82 GLU A C 1
ATOM 669 O O . GLU A 1 82 ? 19.243 -11.283 -30.005 1.00 72.75 82 GLU A O 1
ATOM 674 N N . ASP A 1 83 ? 20.115 -12.337 -31.783 1.00 74.38 83 ASP A N 1
ATOM 675 C CA . ASP A 1 83 ? 21.489 -11.970 -31.455 1.00 74.38 83 ASP A CA 1
ATOM 676 C C . ASP A 1 83 ? 21.743 -10.461 -31.670 1.00 74.38 83 ASP A C 1
ATOM 678 O O . ASP A 1 83 ? 21.016 -9.761 -32.385 1.00 74.38 83 ASP A O 1
ATOM 682 N N . GLY A 1 84 ? 22.762 -9.925 -30.990 1.00 72.44 84 GLY A N 1
ATOM 683 C CA . GLY A 1 84 ? 23.043 -8.484 -30.997 1.00 72.44 84 GLY A CA 1
ATOM 684 C C . GLY A 1 84 ? 23.364 -7.932 -32.390 1.00 72.44 84 GLY A C 1
ATOM 685 O O . GLY A 1 84 ? 22.981 -6.808 -32.707 1.00 72.44 84 GLY A O 1
ATOM 686 N N . THR A 1 85 ? 24.001 -8.733 -33.245 1.00 78.56 85 THR A N 1
ATOM 687 C CA . THR A 1 85 ? 24.384 -8.330 -34.604 1.00 78.56 85 THR A CA 1
ATOM 688 C C . THR A 1 85 ? 23.174 -8.277 -35.539 1.00 78.56 85 THR A C 1
ATOM 690 O O . THR A 1 85 ? 23.038 -7.336 -36.322 1.00 78.56 85 THR A O 1
ATOM 693 N N . ALA A 1 86 ? 22.253 -9.236 -35.428 1.00 80.94 86 ALA A N 1
ATOM 694 C CA . ALA A 1 86 ? 20.992 -9.256 -36.159 1.00 80.94 86 ALA A CA 1
ATOM 695 C C . ALA A 1 86 ? 20.098 -8.076 -35.759 1.00 80.94 86 ALA A C 1
ATOM 697 O O . ALA A 1 86 ? 19.501 -7.441 -36.630 1.00 80.94 86 ALA A O 1
ATOM 698 N N . MET A 1 87 ? 20.051 -7.729 -34.467 1.00 84.75 87 MET A N 1
ATOM 699 C CA . MET A 1 87 ? 19.321 -6.547 -33.996 1.00 84.75 87 MET A CA 1
ATOM 700 C C . MET A 1 87 ? 19.909 -5.245 -34.535 1.00 84.75 87 MET A C 1
ATOM 702 O O . MET A 1 87 ? 19.162 -4.364 -34.960 1.00 84.75 87 MET A O 1
ATOM 706 N N . GLU A 1 88 ? 21.235 -5.123 -34.571 1.00 86.38 88 GLU A N 1
ATOM 707 C CA . GLU A 1 88 ? 21.886 -3.944 -35.137 1.00 86.38 88 GLU A CA 1
ATOM 708 C C . GLU A 1 88 ? 21.579 -3.789 -36.635 1.00 86.38 88 GLU A C 1
ATOM 710 O O . GLU A 1 88 ? 21.216 -2.702 -37.093 1.00 86.38 88 GLU A O 1
ATOM 715 N N . GLY A 1 89 ? 21.655 -4.889 -37.392 1.00 86.31 89 GLY A N 1
ATOM 716 C CA . GLY A 1 89 ? 21.284 -4.918 -38.807 1.00 86.31 89 GLY A CA 1
ATOM 717 C C . GLY A 1 89 ? 19.815 -4.554 -39.035 1.00 86.31 89 GLY A C 1
ATOM 718 O O . GLY A 1 89 ? 19.506 -3.750 -39.916 1.00 86.31 89 GLY A O 1
ATOM 719 N N . LEU A 1 90 ? 18.911 -5.080 -38.201 1.00 86.81 90 LEU A N 1
ATOM 720 C CA . LEU A 1 90 ? 17.489 -4.748 -38.243 1.00 86.81 90 LEU A CA 1
ATOM 721 C C . LEU A 1 90 ? 17.268 -3.248 -38.023 1.00 86.81 90 LEU A C 1
ATOM 723 O O . LEU A 1 90 ? 16.615 -2.612 -38.849 1.00 86.81 90 LEU A O 1
ATOM 727 N N . LEU A 1 91 ? 17.850 -2.670 -36.967 1.00 88.12 91 LEU A N 1
ATOM 728 C CA . LEU A 1 91 ? 17.718 -1.243 -36.664 1.00 88.12 91 LEU A CA 1
ATOM 729 C C . LEU A 1 91 ? 18.234 -0.373 -37.810 1.00 88.12 91 LEU A C 1
ATOM 731 O O . LEU A 1 91 ? 17.525 0.530 -38.233 1.00 88.12 91 LEU A O 1
ATOM 735 N N . ARG A 1 92 ? 19.414 -0.677 -38.363 1.00 88.75 92 ARG A N 1
ATOM 736 C CA . ARG A 1 92 ? 19.991 0.059 -39.503 1.00 88.75 92 ARG A CA 1
ATOM 737 C C . ARG A 1 92 ? 19.172 -0.075 -40.790 1.00 88.75 92 ARG A C 1
ATOM 739 O O . ARG A 1 92 ? 19.226 0.811 -41.630 1.00 88.75 92 ARG A O 1
ATOM 746 N N . SER A 1 93 ? 18.455 -1.187 -40.968 1.00 87.06 93 SER A N 1
ATOM 747 C CA . SER A 1 93 ? 17.611 -1.407 -42.151 1.00 87.06 93 SER A CA 1
ATOM 748 C C . SER A 1 93 ? 16.258 -0.698 -42.073 1.00 87.06 93 SER A C 1
ATOM 750 O O . SER A 1 93 ? 15.698 -0.352 -43.108 1.00 87.06 93 SER A O 1
ATOM 752 N N . GLN A 1 94 ? 15.711 -0.535 -40.863 1.00 88.06 94 GLN A N 1
ATOM 753 C CA . GLN A 1 94 ? 14.366 0.009 -40.642 1.00 88.06 94 GLN A CA 1
ATOM 754 C C . GLN A 1 94 ? 14.378 1.483 -40.239 1.00 88.06 94 GLN A C 1
ATOM 756 O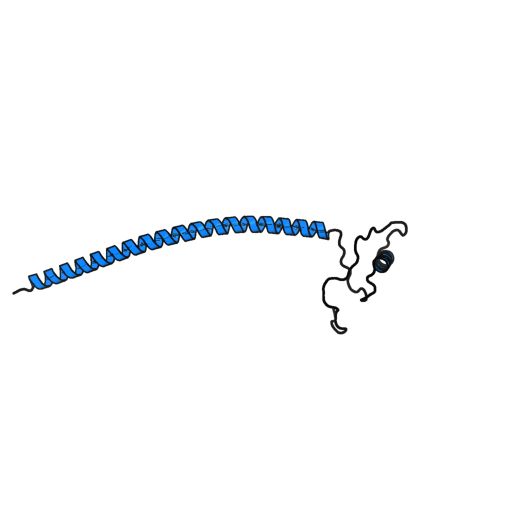 O . GLN A 1 94 ? 13.401 2.196 -40.453 1.00 88.06 94 GLN A O 1
ATOM 761 N N . LEU A 1 95 ? 15.463 1.930 -39.616 1.00 82.94 95 LEU A N 1
ATOM 762 C CA . LEU A 1 95 ? 15.698 3.312 -39.245 1.00 82.94 95 LEU A CA 1
ATOM 763 C C . LEU A 1 95 ? 16.849 3.798 -40.124 1.00 82.94 95 LEU A C 1
ATOM 765 O O . LEU A 1 95 ? 17.887 3.142 -40.157 1.00 82.94 95 LEU A O 1
ATOM 769 N N . ASP A 1 96 ? 16.677 4.930 -40.810 1.00 86.38 96 A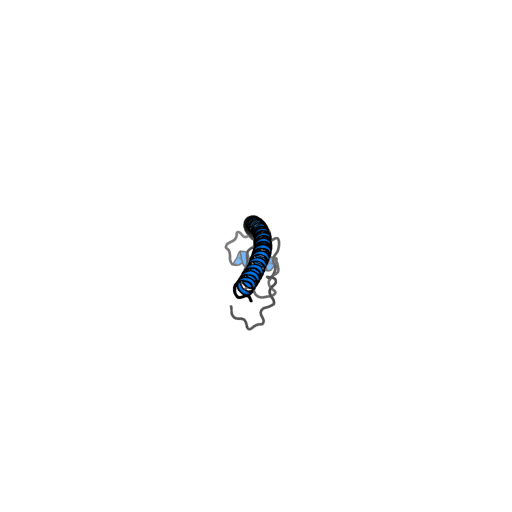SP A N 1
ATOM 770 C CA . ASP A 1 96 ? 17.697 5.567 -41.662 1.00 86.38 96 ASP A CA 1
ATOM 771 C C . ASP A 1 96 ? 18.878 6.102 -40.820 1.00 86.38 96 ASP A C 1
ATOM 773 O O . ASP A 1 96 ? 19.127 7.304 -40.698 1.00 86.38 96 ASP A O 1
ATOM 777 N N . LEU A 1 97 ? 19.589 5.192 -40.157 1.00 86.62 97 LEU A N 1
ATOM 778 C CA . LEU A 1 97 ? 20.693 5.465 -39.253 1.00 86.62 97 LEU A CA 1
ATOM 779 C C . LEU A 1 97 ? 21.987 5.573 -40.053 1.00 86.62 97 LEU A C 1
ATOM 781 O O . LEU A 1 97 ? 22.246 4.806 -40.979 1.00 86.62 97 LEU A O 1
ATOM 785 N N . ASN A 1 98 ? 22.840 6.517 -39.658 1.00 87.06 98 ASN A N 1
ATOM 786 C CA . ASN A 1 98 ? 24.137 6.696 -40.296 1.00 87.06 98 ASN A CA 1
ATOM 787 C C . ASN A 1 98 ? 24.976 5.405 -40.165 1.00 87.06 98 ASN A C 1
ATOM 789 O O . ASN A 1 98 ? 25.241 4.978 -39.037 1.00 87.06 98 ASN A O 1
ATOM 793 N N . PRO A 1 99 ? 25.447 4.809 -41.279 1.00 82.12 99 PRO A N 1
ATOM 794 C CA . PRO A 1 99 ? 26.180 3.548 -41.254 1.00 82.12 99 PRO A CA 1
ATOM 795 C C . PRO A 1 99 ? 27.512 3.631 -40.495 1.00 82.12 99 PRO A C 1
ATOM 797 O O . PRO A 1 99 ? 27.990 2.620 -39.988 1.00 82.12 99 PRO A O 1
ATOM 800 N N . SER A 1 100 ? 28.099 4.819 -40.365 1.00 83.31 100 SER A N 1
ATOM 801 C CA . SER A 1 100 ? 29.344 5.036 -39.623 1.00 83.31 100 SER A CA 1
ATOM 802 C C . SER A 1 100 ? 29.136 5.241 -38.120 1.00 83.31 100 SER A C 1
ATOM 804 O O . SER A 1 100 ? 30.115 5.314 -37.384 1.00 83.31 100 SER A O 1
ATOM 806 N N . ARG A 1 101 ? 27.887 5.362 -37.647 1.00 85.69 101 ARG A N 1
ATOM 807 C CA . ARG A 1 101 ? 27.587 5.525 -36.221 1.00 85.69 101 ARG A CA 1
ATOM 808 C C . ARG A 1 101 ? 27.529 4.156 -35.547 1.00 85.69 101 ARG A C 1
ATOM 810 O O . ARG A 1 101 ? 26.802 3.273 -35.997 1.00 85.69 101 ARG A O 1
ATOM 817 N N . GLU A 1 102 ? 28.284 3.989 -34.471 1.00 86.56 102 GLU A N 1
ATOM 818 C CA . GLU A 1 102 ? 28.227 2.800 -33.620 1.00 86.56 102 GLU A CA 1
ATOM 819 C C . GLU A 1 102 ? 26.994 2.873 -32.704 1.00 86.56 102 GLU A C 1
ATOM 821 O O . GLU A 1 102 ? 26.678 3.939 -32.170 1.00 86.56 102 GLU A O 1
ATOM 826 N N . LEU A 1 103 ? 26.252 1.766 -32.570 1.00 83.00 103 LEU A N 1
ATOM 827 C CA . LEU A 1 103 ? 24.966 1.741 -31.858 1.00 83.00 103 LEU A CA 1
ATOM 828 C C . LEU A 1 103 ? 25.061 1.317 -30.382 1.00 83.00 103 LEU A C 1
ATOM 830 O O . LEU A 1 103 ? 24.029 1.301 -29.723 1.00 83.00 103 LEU A O 1
ATOM 834 N N . HIS A 1 104 ? 26.262 1.028 -29.858 1.00 86.25 104 HIS A N 1
ATOM 835 C CA . HIS A 1 104 ? 26.552 0.713 -28.442 1.00 86.25 104 HIS A CA 1
ATOM 836 C C . HIS A 1 104 ? 25.446 -0.083 -27.717 1.00 86.25 104 HIS A C 1
ATOM 838 O O . HIS A 1 104 ? 25.037 0.257 -26.609 1.00 86.25 104 HIS A O 1
ATOM 844 N N . ILE A 1 105 ? 24.934 -1.140 -28.353 1.00 87.00 105 ILE A N 1
ATOM 845 C CA . ILE A 1 105 ? 23.861 -1.960 -27.783 1.00 87.00 105 ILE A CA 1
ATOM 846 C C . ILE A 1 105 ? 24.450 -2.785 -26.635 1.00 87.00 105 ILE A C 1
ATOM 848 O O . ILE A 1 105 ? 25.195 -3.732 -26.874 1.00 87.00 105 ILE A O 1
ATOM 852 N N . GLU A 1 106 ? 24.101 -2.450 -25.391 1.00 87.38 106 GLU A N 1
ATOM 853 C CA . GLU A 1 106 ? 24.606 -3.170 -24.214 1.00 87.38 106 GLU A CA 1
ATOM 854 C C . GLU A 1 106 ? 24.059 -4.600 -24.123 1.00 87.38 106 GLU A C 1
ATOM 856 O O . GLU A 1 106 ? 24.780 -5.538 -23.777 1.00 87.38 106 GLU A O 1
ATOM 861 N N . ARG A 1 107 ? 22.765 -4.784 -24.425 1.00 84.88 107 ARG A N 1
ATOM 862 C CA . ARG A 1 107 ? 22.107 -6.094 -24.388 1.00 84.88 107 ARG A CA 1
ATOM 863 C C . ARG A 1 107 ? 20.925 -6.165 -25.347 1.00 84.88 107 ARG A C 1
ATOM 865 O O . ARG A 1 107 ? 20.026 -5.331 -25.296 1.00 84.88 107 ARG A O 1
ATOM 872 N N . ALA A 1 108 ? 20.868 -7.241 -26.125 1.00 86.44 108 ALA A N 1
ATOM 873 C CA . ALA A 1 108 ? 19.695 -7.649 -26.890 1.00 86.44 108 ALA A CA 1
ATOM 874 C C . ALA A 1 108 ? 19.206 -9.002 -26.366 1.00 86.44 108 ALA A C 1
ATOM 876 O O . ALA A 1 108 ? 19.983 -9.949 -26.266 1.00 86.44 108 ALA A O 1
ATOM 877 N N . GLN A 1 109 ? 17.935 -9.086 -25.970 1.00 82.81 109 GLN A N 1
ATOM 878 C CA . GLN A 1 109 ? 17.339 -10.344 -25.526 1.00 82.81 109 GLN A CA 1
ATOM 879 C C . GLN A 1 109 ? 15.828 -10.357 -25.738 1.00 82.81 109 GLN A C 1
ATOM 881 O O . GLN A 1 109 ? 15.159 -9.319 -25.712 1.00 82.81 109 GLN A O 1
ATOM 886 N N . ARG A 1 110 ? 15.287 -11.568 -25.855 1.00 83.19 110 ARG A N 1
ATOM 887 C CA . ARG A 1 110 ? 13.850 -11.822 -25.840 1.00 83.19 110 ARG A CA 1
ATOM 888 C C . ARG A 1 110 ? 13.255 -11.435 -24.485 1.00 83.19 110 ARG A C 1
ATOM 890 O O . ARG A 1 110 ? 13.878 -11.606 -23.434 1.00 83.19 110 ARG A O 1
ATOM 897 N N . ALA A 1 111 ? 12.020 -10.939 -24.494 1.00 83.06 111 ALA A N 1
ATOM 898 C CA . ALA A 1 111 ? 11.267 -10.781 -23.255 1.00 83.06 111 ALA 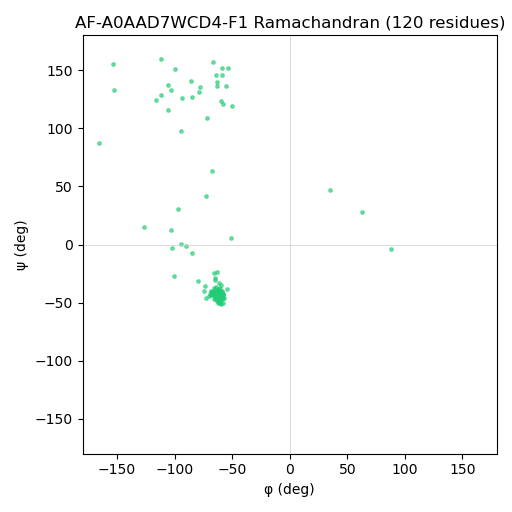A CA 1
ATOM 899 C C . ALA A 1 111 ? 11.114 -12.147 -22.559 1.00 83.06 111 ALA A C 1
ATOM 901 O O . ALA A 1 111 ? 10.954 -13.168 -23.228 1.00 83.06 111 ALA A O 1
ATOM 902 N N . LEU A 1 112 ? 11.117 -12.165 -21.222 1.00 80.38 112 LEU A N 1
ATOM 903 C CA . LEU A 1 112 ? 10.987 -13.377 -20.393 1.00 80.38 112 LEU A CA 1
ATOM 904 C C . LEU A 1 112 ? 9.558 -13.964 -20.400 1.00 80.38 112 LEU A C 1
ATOM 906 O O . LEU A 1 112 ? 9.017 -14.345 -19.367 1.00 80.38 112 LEU A O 1
ATOM 910 N N . VAL A 1 113 ? 8.920 -14.002 -21.567 1.00 79.81 113 VAL A N 1
ATOM 911 C CA . VAL A 1 113 ? 7.616 -14.626 -21.798 1.00 79.81 113 VAL A CA 1
ATOM 912 C C . VAL A 1 113 ? 7.819 -16.009 -22.423 1.00 79.81 113 VAL A C 1
ATOM 914 O O . VAL A 1 113 ? 8.811 -16.211 -23.126 1.00 79.81 113 VAL A O 1
ATOM 917 N N . PRO A 1 114 ? 6.921 -16.985 -22.210 1.00 77.06 114 PRO A N 1
ATOM 918 C CA . PRO A 1 114 ? 6.982 -18.274 -22.904 1.00 77.06 114 PRO A CA 1
ATOM 919 C C . PRO A 1 114 ? 7.036 -18.099 -24.428 1.00 77.06 114 PRO A C 1
ATOM 921 O O . PRO A 1 114 ? 6.559 -17.088 -24.950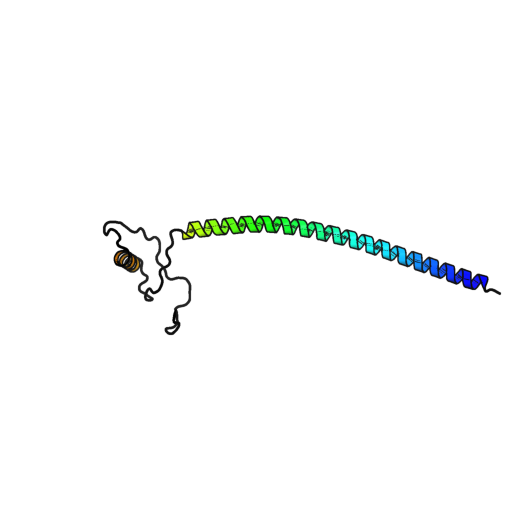 1.00 77.06 114 PRO A O 1
ATOM 924 N N . ARG A 1 115 ? 7.640 -19.048 -25.156 1.00 72.19 115 ARG A N 1
ATOM 925 C CA . ARG A 1 115 ? 7.564 -19.060 -26.629 1.00 72.19 115 ARG A CA 1
ATOM 926 C C . ARG A 1 115 ? 6.099 -19.121 -27.056 1.00 72.19 115 ARG A C 1
ATOM 928 O O . ARG A 1 115 ? 5.424 -20.051 -26.607 1.00 72.19 115 ARG A O 1
ATOM 935 N N . PRO A 1 116 ? 5.572 -18.150 -27.831 1.00 68.81 116 PRO A N 1
ATOM 936 C CA . PRO A 1 116 ? 4.302 -18.321 -28.503 1.00 68.81 116 PRO A CA 1
ATOM 937 C C . PRO A 1 116 ? 4.327 -19.649 -29.249 1.00 68.81 116 PRO A C 1
ATOM 939 O O . PRO A 1 116 ? 5.160 -19.894 -30.113 1.00 68.81 116 PRO A O 1
ATOM 942 N N . ILE A 1 117 ? 3.408 -20.521 -28.857 1.00 73.50 117 ILE A N 1
ATOM 943 C CA . ILE A 1 117 ? 3.038 -21.695 -29.635 1.00 73.50 117 ILE A CA 1
ATOM 944 C C . ILE A 1 117 ? 2.451 -21.139 -30.941 1.00 73.50 117 ILE A C 1
ATOM 946 O O . ILE A 1 117 ? 1.730 -20.140 -30.871 1.00 73.50 117 ILE A O 1
ATOM 950 N N . ASP A 1 118 ? 2.753 -21.753 -32.089 1.00 60.50 118 ASP A N 1
ATOM 951 C CA . ASP A 1 118 ? 2.539 -21.271 -33.476 1.00 60.50 118 ASP A CA 1
ATOM 952 C C . ASP A 1 118 ? 1.121 -20.758 -33.856 1.00 60.50 118 ASP A C 1
ATOM 954 O O . ASP A 1 118 ? 0.848 -20.454 -35.015 1.00 60.50 118 ASP A O 1
ATOM 958 N N . GLN A 1 119 ? 0.181 -20.652 -32.914 1.00 53.69 119 GLN A N 1
ATOM 959 C CA . GLN A 1 119 ? -1.223 -20.309 -33.133 1.00 53.69 119 GLN A CA 1
ATOM 960 C C . GLN A 1 119 ? -1.767 -19.144 -32.296 1.00 53.69 119 GLN A C 1
ATOM 962 O O . GLN A 1 119 ? -2.983 -18.953 -32.258 1.00 53.69 119 GLN A O 1
ATOM 967 N N . VAL A 1 120 ? -0.933 -18.318 -31.661 1.00 49.66 120 VAL A N 1
ATOM 968 C CA . VAL A 1 120 ? -1.441 -17.074 -31.054 1.00 49.66 120 VAL A CA 1
ATOM 969 C C . VAL A 1 120 ? -1.259 -15.918 -32.039 1.00 49.66 120 VAL A C 1
ATOM 971 O O . VAL A 1 120 ? -0.172 -15.364 -32.185 1.00 49.66 120 VAL A O 1
ATOM 974 N N . LYS A 1 121 ? -2.340 -15.588 -32.761 1.00 45.53 121 LYS A N 1
ATOM 975 C CA . LYS A 1 121 ? -2.473 -14.319 -33.500 1.00 45.53 121 LYS A CA 1
ATOM 976 C C . LYS A 1 121 ? -2.355 -13.126 -32.527 1.00 45.53 121 LYS A C 1
ATOM 978 O O . LYS A 1 121 ? -2.676 -13.308 -31.355 1.00 45.53 121 LYS A O 1
ATOM 983 N N . PRO A 1 122 ? -1.878 -11.961 -33.012 1.00 51.69 122 PRO A N 1
ATOM 984 C CA . PRO A 1 122 ? -1.433 -10.832 -32.188 1.00 51.69 122 PRO A CA 1
ATOM 985 C C . PRO A 1 122 ? -2.490 -10.286 -31.230 1.00 51.69 122 PRO A C 1
ATOM 987 O O . PRO A 1 122 ? -3.689 -10.339 -31.586 1.00 51.69 122 PRO A O 1
#

Sequence (122 aa):
MNFRQANQKQLSEIKDKINKSNKRLEEAETCIEGADMRIQNVEEGVTEMLKVQEVLSSWLTDLEGRFRHENIRIYRVPEGSEDGTAMEGLLRSQLDLNPSRELHIERAQRALVPRPIDQVKP